Protein AF-A0A533RTY4-F1 (afdb_monomer_lite)

Foldseek 3Di:
DAPVPDDDDPCPDLVVLVVVDDPVRSVVVSVVDDDDDDPPPPLVPDPVSVVVVVCCVPQVVDDDPDDVSVVVSSVVVVVVVVVVVVVVVVD

Sequence (91 aa):
MDRDGQPQYPTHSPASFNEAFEPVEALHLAKNFEFHYTPKHGSWLNKAEVELSVLSRQCLDRRIPDQETLERETKAWEAECNSQVVKALLW

Secondary structure (DSSP, 8-state):
--TTSPPPPTTSSTTHHHHHS-HHHHHHHHHH---PPPPTT-GGG-HHHHHHHHHHHHT-SS---SHHHHHHHHHHHHHHHHHHHHHHTT-

pLDDT: mean 82.63, std 15.97, range [31.59, 98.38]

Structure (mmCIF, N/CA/C/O backbone):
data_AF-A0A533RTY4-F1
#
_entry.id   AF-A0A533RTY4-F1
#
loop_
_atom_site.group_PDB
_atom_site.id
_atom_site.type_symbol
_atom_site.label_atom_id
_atom_site.label_alt_id
_atom_site.label_comp_id
_atom_sit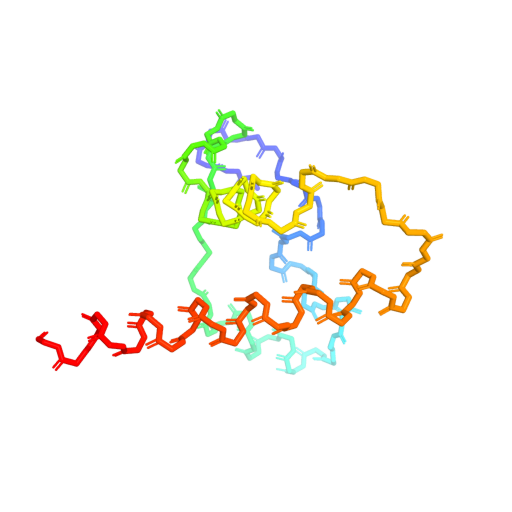e.label_asym_id
_atom_site.label_entity_id
_atom_site.label_seq_id
_atom_site.pdbx_PDB_ins_code
_atom_site.Cartn_x
_atom_site.Cartn_y
_atom_site.Cartn_z
_atom_site.occupancy
_atom_site.B_iso_or_equiv
_atom_site.auth_seq_id
_atom_site.auth_comp_id
_atom_site.auth_asym_id
_atom_site.auth_atom_id
_atom_site.pdbx_PDB_model_num
ATOM 1 N N . MET A 1 1 ? -1.316 -2.470 -23.479 1.00 55.88 1 MET A N 1
ATOM 2 C CA . MET A 1 1 ? -2.476 -3.238 -23.962 1.00 55.88 1 MET A CA 1
ATOM 3 C C . MET A 1 1 ? -2.409 -4.586 -23.282 1.00 55.88 1 MET A C 1
ATOM 5 O O . MET A 1 1 ? -1.316 -5.143 -23.230 1.00 55.88 1 MET A O 1
ATOM 9 N N . ASP A 1 2 ? -3.507 -5.060 -22.707 1.00 61.28 2 ASP A N 1
ATOM 10 C CA . ASP A 1 2 ? -3.593 -6.440 -22.228 1.00 61.28 2 ASP A CA 1
ATOM 11 C C . ASP A 1 2 ? -3.597 -7.429 -23.413 1.00 61.28 2 ASP A C 1
ATOM 13 O O . ASP A 1 2 ? -3.471 -7.039 -24.581 1.00 61.28 2 ASP A O 1
ATOM 17 N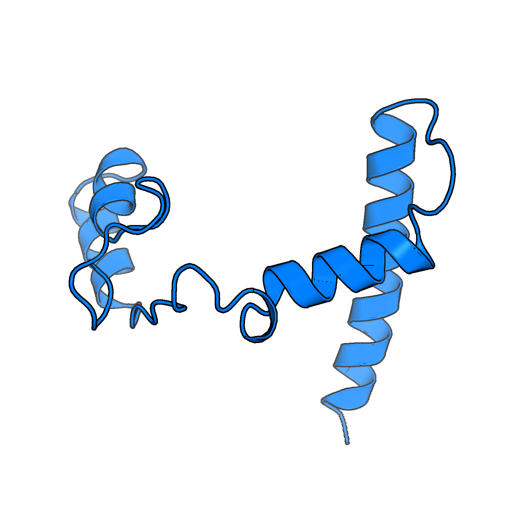 N . ARG A 1 3 ? -3.716 -8.729 -23.120 1.00 54.03 3 ARG A N 1
ATOM 18 C CA . ARG A 1 3 ? -3.765 -9.783 -24.149 1.00 54.03 3 ARG A CA 1
ATOM 19 C C . ARG A 1 3 ? -4.978 -9.659 -25.088 1.00 54.03 3 ARG A C 1
ATOM 21 O O . ARG A 1 3 ? -4.942 -10.246 -26.164 1.00 54.03 3 ARG A O 1
ATOM 28 N N . ASP A 1 4 ? -5.975 -8.855 -24.718 1.00 59.84 4 ASP A N 1
ATOM 29 C CA . ASP A 1 4 ? -7.219 -8.614 -25.456 1.00 59.84 4 ASP A CA 1
ATOM 30 C C . ASP A 1 4 ? -7.231 -7.236 -26.154 1.00 59.84 4 ASP A C 1
ATOM 32 O O . ASP A 1 4 ? -8.257 -6.781 -26.671 1.00 59.84 4 ASP A O 1
ATOM 36 N N . GLY A 1 5 ? -6.083 -6.549 -26.193 1.00 60.19 5 GLY A N 1
ATOM 37 C CA . GLY A 1 5 ? -5.928 -5.271 -26.885 1.00 60.19 5 GLY A CA 1
ATOM 38 C C . GLY A 1 5 ? -6.579 -4.082 -26.171 1.00 60.19 5 GLY A C 1
ATOM 39 O O . GLY A 1 5 ? -6.761 -3.037 -26.794 1.00 60.19 5 GLY A O 1
ATOM 40 N N . GLN A 1 6 ? -6.934 -4.209 -24.889 1.00 56.94 6 GLN A N 1
ATOM 41 C CA . GLN A 1 6 ? -7.532 -3.135 -24.099 1.00 56.94 6 GLN A CA 1
ATOM 42 C C . GLN A 1 6 ? -6.463 -2.333 -23.332 1.00 56.94 6 GLN A C 1
ATOM 44 O O . GLN A 1 6 ? -5.442 -2.881 -22.897 1.00 56.94 6 GLN A O 1
ATOM 49 N N . PRO A 1 7 ? -6.659 -1.014 -23.150 1.00 53.91 7 PRO A N 1
ATOM 50 C CA . PRO A 1 7 ? -5.744 -0.184 -22.374 1.00 53.91 7 PRO A CA 1
ATOM 51 C C . PRO A 1 7 ? -5.879 -0.463 -20.866 1.00 53.91 7 PRO A C 1
ATOM 53 O O . PRO A 1 7 ? -6.972 -0.381 -20.304 1.00 53.91 7 PRO A O 1
ATOM 56 N N . GLN A 1 8 ? -4.748 -0.751 -20.213 1.00 64.44 8 GLN A N 1
ATOM 57 C CA . GLN A 1 8 ? -4.612 -0.755 -18.750 1.00 64.44 8 GLN A CA 1
ATOM 58 C C . GLN A 1 8 ? -4.640 0.692 -18.229 1.00 64.44 8 GLN A C 1
ATOM 60 O O . GLN A 1 8 ? -4.409 1.629 -18.998 1.00 64.44 8 GLN A O 1
ATOM 65 N N . TYR A 1 9 ? -4.859 0.886 -16.924 1.00 64.38 9 TYR A N 1
ATOM 66 C CA . TYR A 1 9 ? -4.605 2.180 -16.287 1.00 64.38 9 TYR A CA 1
ATOM 67 C C . TYR A 1 9 ? -3.207 2.704 -16.679 1.00 64.38 9 TYR A C 1
ATOM 69 O O . TYR A 1 9 ? -2.220 1.989 -16.482 1.00 64.38 9 TYR A O 1
ATOM 77 N N . PRO A 1 10 ? -3.107 3.923 -17.244 1.00 63.78 10 PRO A N 1
ATOM 78 C CA . PRO A 1 10 ? -1.883 4.413 -17.885 1.00 63.78 10 PRO A CA 1
ATOM 79 C C . PRO A 1 10 ? -0.685 4.529 -16.929 1.00 63.78 10 PRO A C 1
ATOM 81 O O . PRO A 1 10 ? 0.457 4.486 -17.377 1.00 63.78 10 PRO A O 1
ATOM 84 N N . THR A 1 11 ? -0.937 4.594 -15.619 1.00 65.25 11 THR A N 1
ATOM 85 C CA . THR A 1 11 ? 0.072 4.667 -14.552 1.00 65.25 11 THR A CA 1
ATOM 86 C C . THR A 1 11 ? 0.813 3.355 -14.276 1.00 65.25 11 THR A C 1
ATOM 88 O O . THR A 1 11 ? 1.823 3.376 -13.582 1.00 65.25 11 THR A O 1
ATOM 91 N N . HIS A 1 12 ? 0.343 2.214 -14.791 1.00 73.38 12 HIS A N 1
ATOM 92 C CA . HIS A 1 12 ? 0.962 0.900 -14.564 1.00 73.38 12 HIS A CA 1
ATOM 93 C C . HIS A 1 12 ? 1.416 0.275 -15.883 1.00 73.38 12 HIS A C 1
ATOM 95 O O . HIS A 1 12 ? 0.958 -0.797 -16.284 1.00 73.38 12 HIS A O 1
ATOM 101 N N . SER A 1 13 ? 2.311 0.974 -16.579 1.00 81.12 13 SER A N 1
ATOM 102 C CA . SER A 1 13 ? 2.931 0.490 -17.811 1.00 81.12 13 SER A CA 1
ATOM 103 C C . SER A 1 13 ? 4.459 0.525 -17.705 1.00 81.12 13 SER A C 1
ATOM 105 O O . SER A 1 13 ? 5.000 1.289 -16.906 1.00 81.12 13 SER A O 1
ATOM 107 N N . PRO A 1 14 ? 5.188 -0.235 -18.542 1.00 84.25 14 PRO A N 1
ATOM 108 C CA . PRO A 1 14 ? 6.644 -0.117 -18.609 1.00 84.25 14 PRO A CA 1
ATOM 109 C C . PRO A 1 14 ? 7.122 1.313 -18.914 1.00 84.25 14 PRO A C 1
ATOM 111 O O . PRO A 1 14 ? 8.218 1.695 -18.514 1.00 84.25 14 PRO A O 1
ATOM 114 N N . ALA A 1 15 ? 6.305 2.125 -19.598 1.00 86.62 15 ALA A N 1
ATOM 115 C CA . ALA A 1 15 ? 6.649 3.508 -19.916 1.00 86.62 15 ALA A CA 1
ATOM 116 C C . ALA A 1 15 ? 6.780 4.383 -18.659 1.00 86.62 15 ALA A C 1
ATOM 118 O O . ALA A 1 15 ? 7.628 5.272 -18.644 1.00 86.62 15 ALA A O 1
ATOM 119 N N . SER A 1 16 ? 6.040 4.069 -17.591 1.00 88.25 16 SER A N 1
ATOM 120 C CA . SER A 1 16 ? 6.054 4.805 -16.322 1.00 88.25 16 SER A CA 1
ATOM 121 C C . SER A 1 16 ? 7.431 4.802 -15.643 1.00 88.25 16 SER A C 1
ATOM 123 O O . SER A 1 16 ? 7.750 5.727 -14.903 1.00 88.25 16 SER A O 1
ATOM 125 N N . PHE A 1 17 ? 8.297 3.825 -15.940 1.00 90.00 17 PHE A N 1
ATOM 126 C CA . PHE A 1 17 ? 9.685 3.850 -15.469 1.00 90.00 17 PHE A CA 1
ATOM 127 C C . PHE A 1 17 ? 10.484 5.017 -16.060 1.00 90.00 17 PHE A C 1
ATOM 129 O O . PHE A 1 17 ? 11.288 5.606 -15.350 1.00 90.00 17 PHE A O 1
ATOM 136 N N . ASN A 1 18 ? 10.248 5.389 -17.324 1.00 90.50 18 ASN A N 1
ATOM 137 C CA . ASN A 1 18 ? 10.937 6.527 -17.950 1.00 90.50 18 ASN A CA 1
ATOM 138 C C . ASN A 1 18 ? 10.457 7.874 -17.396 1.00 90.50 18 ASN A C 1
ATOM 140 O O . ASN A 1 18 ? 11.171 8.863 -17.496 1.00 90.50 18 ASN A O 1
ATOM 144 N N . GLU A 1 19 ? 9.241 7.923 -16.848 1.00 90.44 19 GLU A N 1
ATOM 145 C CA . GLU A 1 19 ? 8.706 9.125 -16.202 1.00 90.44 19 GLU A CA 1
ATOM 146 C C . GLU A 1 19 ? 9.283 9.314 -14.791 1.00 90.44 19 GLU A C 1
ATOM 148 O O . GLU A 1 19 ? 9.417 10.446 -14.333 1.00 90.44 19 GLU A O 1
ATOM 153 N N . ALA A 1 20 ? 9.622 8.216 -14.107 1.00 92.62 20 ALA A N 1
ATOM 154 C CA . ALA A 1 20 ? 10.054 8.226 -12.711 1.00 92.62 20 ALA A CA 1
ATOM 155 C C . ALA A 1 20 ? 11.579 8.173 -12.507 1.00 92.62 20 ALA A C 1
ATOM 157 O O . ALA A 1 20 ? 12.055 8.628 -11.468 1.00 92.62 20 ALA A O 1
ATOM 158 N N . PHE A 1 21 ? 12.340 7.614 -13.454 1.00 94.00 21 PHE A N 1
ATOM 159 C CA . PHE A 1 21 ? 13.773 7.344 -13.298 1.00 94.00 21 PHE A CA 1
ATOM 160 C C . PHE A 1 21 ? 14.598 7.850 -14.482 1.00 94.00 21 PHE A C 1
ATOM 162 O O . PHE A 1 21 ? 14.109 7.957 -15.607 1.00 94.00 21 PHE A O 1
ATOM 169 N N . GLU A 1 22 ? 15.890 8.090 -14.239 1.00 96.31 22 GLU A N 1
ATOM 170 C CA . GLU A 1 22 ? 16.847 8.404 -15.302 1.00 96.31 22 GLU A CA 1
ATOM 171 C C . GLU A 1 22 ? 16.923 7.256 -16.330 1.00 96.31 22 GLU A C 1
ATOM 173 O O . GLU A 1 22 ? 16.811 6.085 -15.953 1.00 96.31 22 GLU A O 1
ATOM 178 N N . PRO A 1 23 ? 17.178 7.531 -17.625 1.00 94.38 23 PRO A N 1
ATOM 179 C CA . PRO A 1 23 ? 16.991 6.550 -18.701 1.00 94.38 23 PRO A CA 1
ATOM 180 C C . PRO A 1 23 ? 17.715 5.207 -18.509 1.00 94.38 23 PRO A C 1
ATOM 182 O O . PRO A 1 23 ? 17.194 4.152 -18.876 1.00 94.38 23 PRO A O 1
ATOM 185 N N . VAL A 1 24 ? 18.922 5.225 -17.933 1.00 95.88 24 VAL A N 1
ATOM 186 C CA . VAL A 1 24 ? 19.709 4.006 -17.675 1.00 95.88 24 VAL A CA 1
ATOM 187 C C . VAL A 1 24 ? 19.064 3.152 -16.581 1.00 95.88 24 VAL A C 1
ATOM 189 O O . VAL A 1 24 ? 18.981 1.931 -16.721 1.00 95.88 24 VAL A O 1
ATOM 192 N N . GLU A 1 25 ? 18.584 3.786 -15.514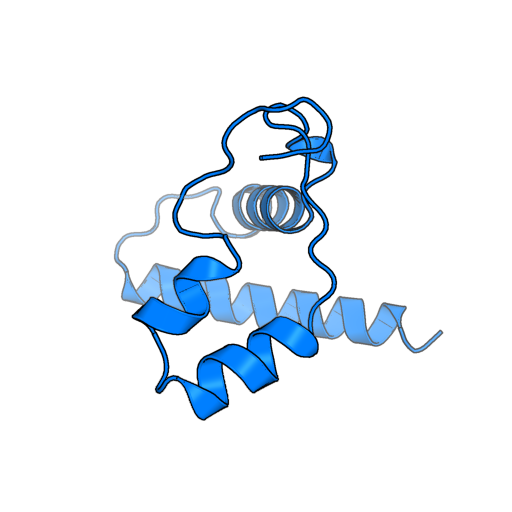 1.00 95.25 25 GLU A N 1
ATOM 193 C CA . GLU A 1 25 ? 17.907 3.120 -14.403 1.00 95.25 25 GLU A CA 1
ATOM 194 C C . GLU A 1 25 ? 16.520 2.625 -14.823 1.00 95.25 25 GLU A C 1
ATOM 196 O O . GLU A 1 25 ? 16.192 1.463 -14.589 1.00 95.25 25 GLU A O 1
ATOM 201 N N . ALA A 1 26 ? 15.759 3.447 -15.552 1.00 94.44 26 ALA A N 1
ATOM 202 C CA . ALA A 1 26 ? 14.464 3.076 -16.113 1.00 94.44 26 ALA A CA 1
ATOM 203 C C . ALA A 1 26 ? 14.558 1.814 -16.984 1.00 94.44 26 ALA A C 1
ATOM 205 O O . ALA A 1 26 ? 13.776 0.876 -16.817 1.00 94.44 26 ALA A O 1
ATOM 206 N N . LEU A 1 27 ? 15.549 1.754 -17.883 1.00 93.00 27 LEU A N 1
ATOM 207 C CA . LEU A 1 27 ? 15.764 0.595 -18.748 1.00 93.00 27 LEU A CA 1
ATOM 208 C C . LEU A 1 27 ? 16.202 -0.645 -17.962 1.00 93.00 27 LEU A C 1
ATOM 210 O O . LEU A 1 27 ? 15.769 -1.753 -18.283 1.00 93.00 27 LEU A O 1
ATOM 214 N N . HIS A 1 28 ? 17.076 -0.478 -16.968 1.00 95.00 28 HIS A N 1
ATOM 215 C CA . HIS A 1 28 ? 17.520 -1.581 -16.121 1.00 95.00 28 HIS A CA 1
ATOM 216 C C . HIS A 1 28 ? 16.338 -2.176 -15.347 1.00 95.00 28 HIS A C 1
ATOM 218 O O . HIS A 1 28 ? 16.117 -3.383 -15.414 1.00 95.00 28 HIS A O 1
ATOM 224 N N . LEU A 1 29 ? 15.533 -1.336 -14.694 1.00 93.00 29 LEU A N 1
ATOM 225 C CA . LEU A 1 29 ? 14.345 -1.774 -13.969 1.00 93.00 29 LEU A CA 1
ATOM 226 C C . LEU A 1 29 ? 13.344 -2.445 -14.910 1.00 93.00 29 LEU A C 1
ATOM 228 O O . LEU A 1 29 ? 12.962 -3.582 -14.662 1.00 93.00 29 LEU A O 1
ATOM 232 N N . ALA A 1 30 ? 12.990 -1.814 -16.033 1.00 90.38 30 ALA A N 1
ATOM 233 C CA . ALA A 1 30 ? 12.013 -2.362 -16.976 1.00 90.38 30 ALA A CA 1
ATOM 234 C C . ALA A 1 30 ? 12.399 -3.750 -17.521 1.00 90.38 30 ALA A C 1
ATOM 236 O O . ALA A 1 30 ? 11.518 -4.567 -17.779 1.00 90.38 30 ALA A O 1
ATOM 237 N N . LYS A 1 31 ? 13.699 -4.040 -17.674 1.00 92.38 31 LYS A N 1
ATOM 238 C CA . LYS A 1 31 ? 14.195 -5.357 -18.112 1.00 92.38 31 LYS A CA 1
ATOM 239 C C . LYS A 1 31 ? 14.133 -6.437 -17.033 1.00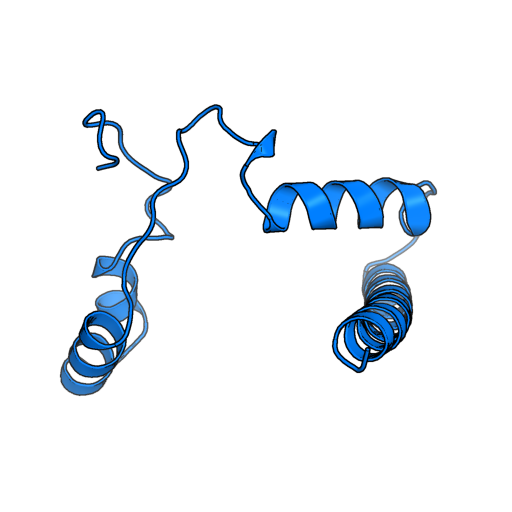 92.38 31 LYS A C 1
ATOM 241 O O . LYS A 1 31 ? 14.154 -7.615 -17.375 1.00 92.38 31 LYS A O 1
ATOM 246 N N . ASN A 1 32 ? 14.071 -6.049 -15.762 1.00 92.12 32 ASN A N 1
ATOM 247 C CA . ASN A 1 32 ? 14.053 -6.977 -14.634 1.00 92.12 32 ASN A CA 1
ATOM 248 C C . ASN A 1 32 ? 12.635 -7.436 -14.255 1.00 92.12 32 ASN A C 1
ATOM 250 O O . ASN A 1 32 ? 12.497 -8.310 -13.401 1.00 92.12 32 ASN A O 1
ATOM 254 N N . PHE A 1 33 ? 11.590 -6.877 -14.874 1.00 87.69 33 PHE A N 1
ATOM 255 C CA . PHE A 1 33 ? 10.199 -7.247 -14.615 1.00 87.69 33 PHE A CA 1
ATOM 256 C C . PHE A 1 33 ? 9.573 -7.990 -15.796 1.00 87.69 33 PHE A C 1
ATOM 258 O O . PHE A 1 33 ? 9.640 -7.548 -16.943 1.00 87.69 33 PHE A O 1
ATOM 265 N N . GLU A 1 34 ? 8.871 -9.080 -15.493 1.00 87.94 34 GLU A N 1
ATOM 266 C CA . GLU A 1 34 ? 7.867 -9.648 -16.389 1.00 87.94 34 GLU A CA 1
ATOM 267 C C . GLU A 1 34 ? 6.501 -9.033 -16.053 1.00 87.94 34 GLU A C 1
ATOM 269 O O . GLU A 1 34 ? 6.012 -9.130 -14.927 1.00 87.94 34 GLU A O 1
ATOM 274 N N . PHE A 1 35 ? 5.882 -8.362 -17.025 1.00 82.12 35 PHE A N 1
ATOM 275 C CA . PHE A 1 35 ? 4.600 -7.693 -16.818 1.00 82.12 35 PHE A CA 1
ATOM 276 C C . PHE A 1 35 ? 3.444 -8.658 -17.082 1.00 82.12 35 PHE A C 1
ATOM 278 O O . PHE A 1 35 ? 3.178 -9.039 -18.225 1.00 82.12 35 PHE A O 1
ATOM 285 N N . HIS A 1 36 ? 2.713 -9.001 -16.024 1.00 80.56 36 HIS A N 1
ATOM 286 C CA . HIS A 1 36 ? 1.460 -9.742 -16.114 1.00 80.56 36 HIS A CA 1
ATOM 287 C C . HIS A 1 36 ? 0.275 -8.782 -16.012 1.00 80.56 36 HIS A C 1
ATOM 289 O O . HIS A 1 36 ? 0.091 -8.109 -15.000 1.00 80.56 36 HIS A O 1
ATOM 295 N N . TYR A 1 37 ? -0.544 -8.734 -17.059 1.00 77.62 37 TYR A N 1
ATOM 296 C CA . TYR A 1 37 ? -1.739 -7.896 -17.092 1.00 77.62 37 TYR A CA 1
ATOM 297 C C . TYR A 1 37 ? -2.953 -8.697 -16.623 1.00 77.62 37 TYR A C 1
ATOM 299 O O . TYR A 1 37 ? -3.228 -9.780 -17.148 1.00 77.62 37 TYR A O 1
ATOM 307 N N . THR A 1 38 ? -3.674 -8.167 -15.637 1.00 72.19 38 THR A N 1
ATOM 308 C CA . THR A 1 38 ? -4.969 -8.702 -15.216 1.00 72.19 38 THR A CA 1
ATOM 309 C C . THR A 1 38 ? -6.062 -8.220 -16.174 1.00 72.19 38 THR A C 1
ATOM 311 O O . THR A 1 38 ? -6.032 -7.061 -16.592 1.00 72.19 38 THR A O 1
ATOM 314 N N . PRO A 1 39 ? -7.044 -9.067 -16.532 1.00 77.25 39 PRO A N 1
ATOM 315 C CA . PRO A 1 39 ? -8.183 -8.625 -17.331 1.00 77.25 39 PRO A CA 1
ATOM 316 C C . PRO A 1 39 ? -8.908 -7.464 -16.645 1.00 77.25 39 PRO A C 1
ATOM 318 O O . PRO A 1 39 ? -9.093 -7.483 -15.428 1.00 77.25 39 PRO A O 1
ATOM 321 N N . LYS A 1 40 ? -9.396 -6.490 -17.419 1.00 70.19 40 LYS A N 1
ATOM 322 C CA . LYS A 1 40 ? -10.038 -5.262 -16.905 1.00 70.19 40 LYS A CA 1
ATOM 323 C C . LYS A 1 40 ? -11.175 -5.494 -15.893 1.00 70.19 40 LYS A C 1
ATOM 325 O O . LYS A 1 40 ? -11.398 -4.665 -15.019 1.00 70.19 40 LYS A O 1
ATOM 330 N N . HIS A 1 41 ? -11.899 -6.607 -16.011 1.00 75.19 41 HIS A N 1
ATOM 331 C CA . HIS A 1 41 ? -13.003 -6.984 -15.114 1.00 75.19 41 HIS A CA 1
ATOM 332 C C . HIS A 1 41 ? -12.661 -8.177 -14.203 1.00 75.19 41 HIS A C 1
ATOM 334 O O . HIS A 1 41 ? -13.537 -8.750 -13.560 1.00 75.19 41 HIS A O 1
ATOM 340 N N . GLY A 1 42 ? -11.385 -8.561 -14.147 1.00 73.19 42 GLY A N 1
ATOM 341 C CA . GLY A 1 42 ? -10.857 -9.661 -13.344 1.00 73.19 42 GLY A CA 1
ATOM 342 C C . GLY A 1 42 ? -10.396 -9.224 -11.956 1.00 73.19 42 GLY A C 1
ATOM 343 O O . GLY A 1 42 ? -9.355 -9.689 -11.504 1.00 73.19 42 GLY A O 1
ATOM 344 N N . SER A 1 43 ? -11.146 -8.348 -11.283 1.00 69.31 43 SER A N 1
ATOM 345 C CA . SER A 1 43 ? -10.846 -7.862 -9.923 1.00 69.31 43 SER A CA 1
ATOM 346 C C . SER A 1 43 ? -10.568 -8.995 -8.929 1.00 69.31 43 SER A C 1
ATOM 348 O O . SER A 1 43 ? -9.658 -8.928 -8.111 1.00 69.31 43 SER A O 1
ATOM 350 N N . TRP A 1 44 ? -11.300 -10.101 -9.066 1.00 71.25 44 TRP A N 1
ATOM 351 C CA . TRP A 1 44 ? -11.157 -11.311 -8.254 1.00 71.25 44 TRP A CA 1
ATOM 352 C C . TRP A 1 44 ? -9.825 -12.064 -8.451 1.00 71.25 44 TRP A C 1
ATOM 354 O O . TRP A 1 44 ? -9.471 -12.885 -7.609 1.00 71.25 44 TRP A O 1
ATOM 364 N N . LEU A 1 45 ? -9.084 -11.792 -9.534 1.00 72.25 45 LEU A N 1
ATOM 365 C CA . LEU A 1 45 ? -7.726 -12.302 -9.776 1.00 72.25 45 LEU A CA 1
ATOM 366 C C . LEU A 1 45 ? -6.636 -11.318 -9.321 1.00 72.25 45 LEU A C 1
ATOM 368 O O . LEU A 1 45 ? -5.457 -11.674 -9.315 1.00 72.25 45 LEU A O 1
ATOM 372 N N . ASN A 1 46 ? -6.994 -10.082 -8.961 1.00 81.38 46 ASN A N 1
ATOM 373 C CA . ASN A 1 46 ? -6.035 -9.071 -8.540 1.00 81.38 46 ASN A CA 1
ATOM 374 C C . ASN A 1 46 ? -5.751 -9.197 -7.035 1.00 81.38 46 ASN A C 1
ATOM 376 O O . ASN A 1 46 ? -6.601 -8.899 -6.197 1.00 81.38 46 ASN A O 1
ATOM 380 N N . LYS A 1 47 ? -4.523 -9.600 -6.688 1.00 80.62 47 LYS A N 1
ATOM 381 C CA . LYS A 1 47 ? -4.084 -9.773 -5.294 1.00 80.62 47 LYS A CA 1
ATOM 382 C C . LYS A 1 47 ? -4.283 -8.506 -4.452 1.00 80.62 47 LYS A C 1
ATOM 384 O O . LYS A 1 47 ? -4.790 -8.604 -3.340 1.00 80.62 47 LYS A O 1
ATOM 389 N N . ALA A 1 48 ? -3.959 -7.334 -5.002 1.00 83.56 48 ALA A N 1
ATOM 390 C CA . ALA A 1 48 ? -4.096 -6.067 -4.284 1.00 83.56 48 ALA A CA 1
ATOM 391 C C . ALA A 1 48 ? -5.564 -5.751 -3.946 1.00 83.56 48 ALA A C 1
ATOM 393 O O . ALA A 1 48 ? -5.865 -5.250 -2.866 1.00 83.56 48 ALA A O 1
ATOM 394 N N . GLU A 1 49 ? -6.498 -6.083 -4.841 1.00 84.19 49 GLU A N 1
ATOM 395 C CA . GLU A 1 49 ? -7.930 -5.873 -4.598 1.00 84.19 49 GLU A CA 1
ATOM 396 C C . GLU A 1 49 ? -8.488 -6.854 -3.565 1.00 84.19 49 GLU A C 1
ATOM 398 O O . GLU A 1 49 ? -9.309 -6.466 -2.732 1.00 84.19 49 GLU A O 1
ATOM 403 N N . VAL A 1 50 ? -8.018 -8.106 -3.568 1.00 86.88 50 VAL A N 1
ATOM 404 C CA . VAL A 1 50 ? -8.367 -9.089 -2.531 1.00 86.88 50 VAL A CA 1
ATOM 405 C C . VAL A 1 50 ? -7.882 -8.616 -1.160 1.00 86.88 50 VAL A C 1
ATOM 407 O O . VAL A 1 50 ? -8.677 -8.578 -0.222 1.00 86.88 50 VAL A O 1
ATOM 410 N N . GLU A 1 51 ? -6.620 -8.199 -1.046 1.00 88.88 51 GLU A N 1
ATOM 411 C CA . GLU A 1 51 ? -6.047 -7.677 0.203 1.00 88.88 51 GLU A CA 1
ATOM 412 C C . GLU A 1 51 ? -6.793 -6.433 0.696 1.00 88.88 51 GLU A C 1
ATOM 414 O O . GLU A 1 51 ? -7.197 -6.382 1.859 1.00 88.88 51 GLU A O 1
ATOM 419 N N . LEU A 1 52 ? -7.087 -5.479 -0.195 1.00 90.25 52 LEU A N 1
ATOM 420 C CA . LEU A 1 52 ? -7.876 -4.290 0.139 1.00 90.25 52 LEU A CA 1
ATOM 421 C C . LEU A 1 52 ? -9.284 -4.660 0.636 1.00 90.25 52 LEU A C 1
ATOM 423 O O . LEU A 1 52 ? -9.802 -4.058 1.577 1.00 90.25 52 LEU A O 1
ATOM 427 N N . SER A 1 53 ? -9.900 -5.681 0.038 1.00 90.81 53 SER A N 1
ATOM 428 C CA . SER A 1 53 ? -11.198 -6.202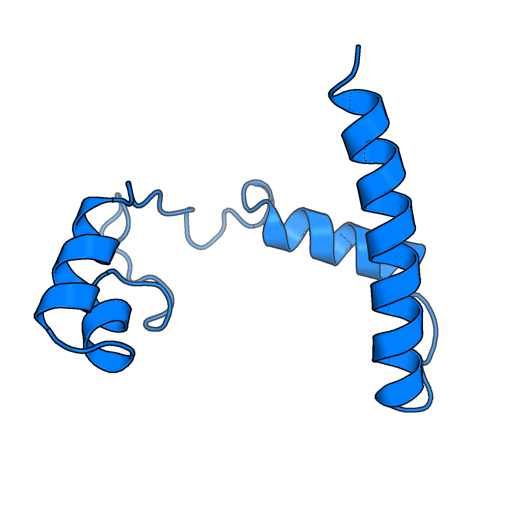 0.464 1.00 90.81 53 SER A CA 1
ATOM 429 C C . SER A 1 53 ? -11.144 -6.792 1.881 1.00 90.81 53 SER A C 1
ATOM 431 O O . SER A 1 53 ? -12.080 -6.618 2.663 1.00 90.81 53 SER A O 1
ATOM 433 N N . VAL A 1 54 ? -10.065 -7.497 2.235 1.00 92.12 54 VAL A N 1
ATOM 434 C CA . VAL A 1 54 ? -9.864 -8.046 3.586 1.00 92.12 54 VAL A CA 1
ATOM 435 C C . VAL A 1 54 ? -9.600 -6.924 4.593 1.00 92.12 54 VAL A C 1
ATOM 437 O O . VAL A 1 54 ? -10.295 -6.875 5.609 1.00 92.12 54 VAL A O 1
ATOM 440 N N . LEU A 1 55 ? -8.698 -5.985 4.282 1.00 94.81 55 LEU A N 1
ATOM 441 C CA . LEU A 1 55 ? -8.433 -4.792 5.097 1.00 94.81 55 LEU A CA 1
ATOM 442 C C . LEU A 1 55 ? -9.732 -4.031 5.393 1.00 94.81 55 LEU A C 1
ATOM 444 O O . LEU A 1 55 ? -10.006 -3.677 6.541 1.00 94.81 55 LEU A O 1
ATOM 448 N N . SER A 1 56 ? -10.571 -3.833 4.372 1.00 95.00 56 SER A N 1
ATOM 449 C CA . SER A 1 56 ? -11.843 -3.127 4.521 1.00 95.00 56 SER A CA 1
ATOM 450 C C . SER A 1 56 ? -12.773 -3.796 5.531 1.00 95.00 56 SER A C 1
ATOM 452 O O . SER A 1 56 ? -13.404 -3.090 6.307 1.00 95.00 56 SER A O 1
ATOM 454 N N . ARG A 1 57 ? -12.859 -5.131 5.539 1.00 94.62 57 ARG A N 1
ATOM 455 C CA . ARG A 1 57 ? -13.741 -5.874 6.458 1.00 94.62 57 ARG A CA 1
ATOM 456 C C . ARG A 1 57 ? -13.158 -6.016 7.861 1.00 94.62 57 ARG A C 1
ATOM 458 O O . ARG A 1 57 ? -13.911 -6.091 8.821 1.00 94.62 57 ARG A O 1
ATOM 465 N N . GLN A 1 58 ? -11.837 -6.122 7.981 1.00 93.69 58 GLN A N 1
ATOM 466 C CA . GLN A 1 58 ? -11.181 -6.430 9.256 1.00 93.69 58 GLN A CA 1
ATOM 467 C C . GLN A 1 58 ? -10.759 -5.186 10.041 1.00 93.69 58 GLN A C 1
ATOM 469 O O . GLN A 1 58 ? -10.761 -5.215 11.267 1.00 93.69 58 GLN A O 1
ATOM 474 N N . CYS A 1 59 ? -10.383 -4.109 9.353 1.00 95.06 59 CYS A N 1
ATOM 475 C CA . CYS A 1 59 ? -9.798 -2.919 9.972 1.00 95.06 59 CYS A CA 1
ATOM 476 C C . CYS A 1 59 ? -10.673 -1.673 9.777 1.00 95.06 59 CYS A C 1
ATOM 478 O O . CYS A 1 59 ? -10.827 -0.867 10.697 1.00 95.06 59 CYS A O 1
ATOM 480 N N . LEU A 1 60 ? -11.274 -1.527 8.591 1.00 96.50 60 LEU A N 1
ATOM 481 C CA . LEU A 1 60 ? -11.928 -0.283 8.173 1.00 96.50 60 LEU A CA 1
ATOM 482 C C . LEU A 1 60 ? -13.465 -0.338 8.182 1.00 96.50 60 LEU A C 1
ATOM 484 O O . LEU A 1 60 ? -14.095 0.597 7.693 1.00 96.50 60 LEU A O 1
ATOM 488 N N . ASP A 1 61 ? -14.085 -1.368 8.772 1.00 96.19 61 ASP A N 1
ATOM 489 C CA . ASP A 1 61 ? -15.553 -1.503 8.899 1.00 96.19 61 ASP A CA 1
ATOM 490 C C . ASP A 1 61 ? -16.135 -0.595 10.004 1.00 96.19 61 ASP A C 1
ATOM 492 O O . ASP A 1 61 ? -16.963 -0.970 10.833 1.00 96.19 61 ASP A O 1
ATOM 496 N N . ARG A 1 62 ? -15.611 0.629 10.083 1.00 95.69 62 ARG A N 1
ATOM 497 C CA . ARG A 1 62 ? -15.993 1.668 11.034 1.00 95.69 62 ARG A CA 1
ATOM 498 C C . ARG A 1 62 ? -15.554 3.028 10.517 1.00 95.69 62 ARG A C 1
ATOM 500 O O . ARG A 1 62 ? -14.634 3.153 9.713 1.00 95.69 62 ARG A O 1
ATOM 507 N N . ARG A 1 63 ? -16.165 4.087 11.047 1.00 96.69 63 ARG A N 1
ATOM 508 C CA . ARG A 1 63 ? -15.714 5.451 10.760 1.00 96.69 63 ARG A CA 1
ATOM 509 C C . ARG A 1 63 ? -14.332 5.692 11.371 1.00 96.69 63 ARG A C 1
ATOM 511 O O . ARG A 1 63 ? -14.138 5.496 12.571 1.00 96.69 63 ARG A O 1
ATOM 518 N N . ILE A 1 64 ? -13.414 6.185 10.548 1.00 97.44 64 ILE A N 1
ATOM 519 C CA . ILE A 1 64 ? -12.084 6.631 10.960 1.00 97.44 64 ILE A CA 1
ATOM 520 C C . ILE A 1 64 ? -12.081 8.168 11.013 1.00 97.44 64 ILE A C 1
ATOM 522 O O . ILE A 1 64 ? -12.495 8.799 10.039 1.00 97.44 64 ILE A O 1
ATOM 526 N N . PRO A 1 65 ? -11.724 8.785 12.156 1.00 96.50 65 PRO A N 1
ATOM 527 C CA . PRO A 1 65 ? -11.910 10.223 12.365 1.00 96.50 65 PRO A CA 1
ATOM 528 C C . PRO A 1 65 ? -10.931 11.104 11.580 1.00 96.50 65 PRO A C 1
ATOM 530 O O . PRO A 1 65 ? -11.287 12.230 11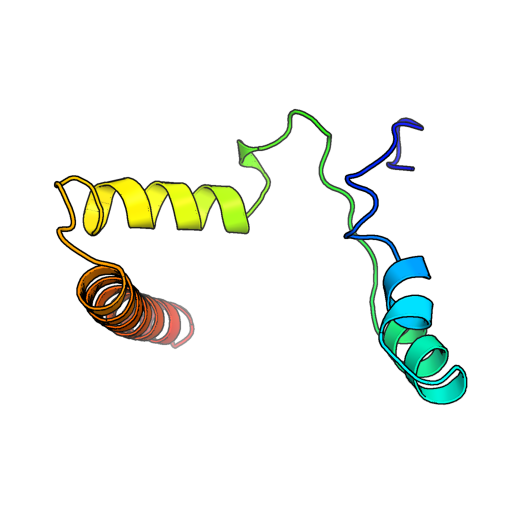.237 1.00 96.50 65 PRO A O 1
ATOM 533 N N . ASP A 1 66 ? -9.730 10.602 11.294 1.00 97.81 66 ASP A N 1
ATOM 534 C CA . ASP A 1 66 ? -8.633 11.360 10.697 1.00 97.81 66 ASP A CA 1
ATOM 535 C C . ASP A 1 66 ? -7.609 10.434 10.019 1.00 97.81 66 ASP A C 1
ATOM 537 O O . ASP A 1 66 ? -7.606 9.213 10.209 1.00 97.81 66 ASP A O 1
ATOM 541 N N . GLN A 1 67 ? -6.742 11.030 9.199 1.00 98.00 67 GLN A N 1
ATOM 542 C CA . GLN A 1 67 ? -5.725 10.304 8.441 1.00 98.00 67 GLN A CA 1
ATOM 543 C C . GLN A 1 67 ? -4.673 9.644 9.346 1.00 98.00 67 GLN A C 1
ATOM 545 O O . GLN A 1 67 ? -4.256 8.525 9.067 1.00 98.00 67 GLN A O 1
ATOM 550 N N . GLU A 1 68 ? -4.280 10.285 10.448 1.00 98.38 68 GLU A N 1
ATOM 551 C CA . GLU A 1 68 ? -3.288 9.727 11.376 1.00 98.38 68 GLU A CA 1
ATOM 552 C C . GLU A 1 68 ? -3.785 8.413 12.000 1.00 98.38 68 GLU A C 1
ATOM 554 O O . GLU A 1 68 ? -3.060 7.419 12.084 1.00 98.38 68 GLU A O 1
ATOM 559 N N . THR A 1 69 ? -5.060 8.377 12.385 1.00 97.94 69 THR A N 1
ATOM 560 C CA . THR A 1 69 ? -5.719 7.173 12.884 1.00 97.94 69 THR A CA 1
ATOM 561 C C . THR A 1 69 ? -5.805 6.110 11.797 1.00 97.94 69 THR A C 1
ATOM 563 O O . THR A 1 69 ? -5.504 4.954 12.080 1.00 97.94 69 THR A O 1
ATOM 566 N N . LEU A 1 70 ? -6.141 6.473 10.556 1.00 97.69 70 LEU A N 1
ATOM 567 C CA . LEU A 1 70 ? -6.159 5.525 9.437 1.00 97.69 70 LEU A CA 1
ATOM 568 C C . LEU A 1 70 ? -4.788 4.870 9.220 1.00 97.69 70 LEU A C 1
ATOM 570 O O . LEU A 1 70 ? -4.701 3.648 9.097 1.00 97.69 70 LEU A O 1
ATOM 574 N N . GLU A 1 71 ? -3.720 5.668 9.204 1.00 98.00 71 GLU A N 1
ATOM 575 C CA . GLU A 1 71 ? -2.354 5.181 9.009 1.00 98.00 71 GLU A CA 1
ATOM 576 C C . GLU A 1 71 ? -1.919 4.244 10.137 1.00 98.00 71 GLU A C 1
ATOM 578 O O . GLU A 1 71 ? -1.340 3.189 9.875 1.00 98.00 71 GLU A O 1
ATOM 583 N N . ARG A 1 72 ? -2.216 4.601 11.392 1.00 98.00 72 ARG A N 1
ATOM 584 C CA . ARG A 1 72 ? -1.881 3.772 12.558 1.00 98.00 72 ARG A CA 1
ATOM 585 C C . ARG A 1 72 ? -2.585 2.417 12.513 1.00 98.00 72 ARG A C 1
ATOM 587 O O . ARG A 1 72 ? -1.943 1.394 12.733 1.00 98.00 72 ARG A O 1
ATOM 594 N N . GLU A 1 73 ? -3.883 2.411 12.232 1.00 97.12 73 GLU A N 1
ATOM 595 C CA . GLU A 1 73 ? -4.701 1.193 12.193 1.00 97.12 73 GLU A CA 1
ATOM 596 C C . GLU A 1 73 ? -4.293 0.288 11.026 1.00 97.12 73 GLU A C 1
ATOM 598 O O . GLU A 1 73 ? -4.105 -0.913 11.213 1.00 97.12 73 GLU A O 1
ATOM 603 N N . THR A 1 74 ? -4.054 0.872 9.846 1.00 96.44 74 THR A N 1
ATOM 604 C CA . THR A 1 74 ? -3.604 0.127 8.661 1.00 96.44 74 THR A CA 1
ATOM 605 C C . THR A 1 74 ? -2.232 -0.508 8.894 1.00 96.44 74 THR A C 1
ATOM 607 O O . THR A 1 74 ? -2.058 -1.686 8.599 1.00 96.44 74 THR A O 1
ATOM 610 N N . LYS A 1 75 ? -1.277 0.222 9.494 1.00 96.69 75 LYS A N 1
ATOM 611 C CA . LYS A 1 75 ? 0.052 -0.318 9.846 1.00 96.69 75 LYS A CA 1
ATOM 612 C C . LYS A 1 75 ? -0.026 -1.445 10.874 1.00 96.69 75 LYS A C 1
ATOM 614 O O . LYS A 1 75 ? 0.702 -2.429 10.766 1.00 96.69 75 LYS A O 1
ATOM 619 N N . ALA A 1 76 ? -0.888 -1.306 11.882 1.00 96.38 76 ALA A N 1
ATOM 620 C CA . ALA A 1 76 ? -1.080 -2.348 12.886 1.00 96.38 76 ALA A CA 1
ATOM 621 C C . ALA A 1 76 ? -1.669 -3.623 12.260 1.00 96.38 76 ALA A C 1
ATOM 623 O O . ALA A 1 76 ? -1.176 -4.719 12.523 1.00 96.38 76 ALA A O 1
ATOM 624 N N . TRP A 1 77 ? -2.675 -3.474 11.392 1.00 95.38 77 TRP A N 1
ATOM 625 C CA . TRP A 1 77 ? -3.262 -4.587 10.648 1.00 95.38 77 TRP A CA 1
ATOM 626 C C . TRP A 1 77 ? -2.249 -5.247 9.700 1.00 95.38 77 TRP A C 1
ATOM 628 O O . TRP A 1 77 ? -2.135 -6.469 9.688 1.00 95.38 77 TRP A O 1
ATOM 638 N N . GLU A 1 78 ? -1.460 -4.458 8.964 1.00 94.25 78 GLU A N 1
ATOM 639 C CA . GLU A 1 78 ? -0.408 -4.958 8.072 1.00 94.25 78 GLU A CA 1
ATOM 640 C C . GLU A 1 78 ? 0.628 -5.796 8.834 1.00 94.25 78 GLU A C 1
ATOM 642 O O . GLU A 1 78 ? 0.973 -6.895 8.402 1.00 94.25 78 GLU A O 1
ATOM 647 N N . ALA A 1 79 ? 1.104 -5.315 9.987 1.00 93.69 79 ALA A N 1
ATOM 648 C CA . ALA A 1 79 ? 2.067 -6.043 10.811 1.00 93.69 79 ALA A CA 1
ATOM 649 C C . ALA A 1 79 ? 1.509 -7.393 11.296 1.00 93.69 79 ALA A C 1
ATOM 651 O O . ALA A 1 79 ? 2.206 -8.411 11.240 1.00 93.69 79 ALA A O 1
ATOM 652 N N . GLU A 1 80 ? 0.244 -7.416 11.722 1.00 91.38 80 GLU A N 1
ATOM 653 C CA . GLU A 1 80 ? -0.448 -8.638 12.131 1.00 91.38 80 GLU A CA 1
ATOM 654 C C . GLU A 1 80 ? -0.581 -9.619 10.953 1.00 91.38 80 GLU A C 1
ATOM 656 O O . GLU A 1 80 ? -0.144 -10.768 11.061 1.00 91.38 80 GLU A O 1
ATOM 661 N N . CYS A 1 81 ? -1.086 -9.164 9.801 1.00 87.69 81 CYS A N 1
ATOM 662 C CA . CYS A 1 81 ? -1.208 -9.982 8.592 1.00 87.69 81 CYS A CA 1
ATOM 663 C C . CYS A 1 81 ? 0.142 -10.535 8.124 1.00 87.69 81 CYS A C 1
ATOM 665 O O . CYS A 1 81 ? 0.249 -11.732 7.855 1.00 87.69 81 CYS A O 1
ATOM 667 N N . ASN A 1 82 ? 1.190 -9.710 8.095 1.00 87.69 82 ASN A N 1
ATOM 668 C CA . ASN A 1 82 ? 2.536 -10.140 7.725 1.00 87.69 82 ASN A CA 1
ATOM 669 C C . ASN A 1 82 ? 3.082 -11.196 8.692 1.00 87.69 82 ASN A C 1
ATOM 671 O O . ASN A 1 82 ? 3.710 -12.157 8.252 1.00 87.69 82 ASN A O 1
ATOM 675 N N . SER A 1 83 ? 2.796 -11.092 9.993 1.00 87.56 83 SER A N 1
ATOM 676 C CA . SER A 1 83 ? 3.190 -12.123 10.962 1.00 87.56 83 SER A CA 1
ATOM 677 C C . SER A 1 83 ? 2.494 -13.472 10.709 1.00 87.56 83 SER A C 1
ATOM 679 O O . SER A 1 83 ? 3.104 -14.533 10.877 1.00 87.56 83 SER A O 1
ATOM 681 N N . GLN A 1 84 ? 1.239 -13.445 10.248 1.00 80.75 84 GLN A N 1
ATOM 682 C CA . GLN A 1 84 ? 0.466 -14.642 9.907 1.00 80.75 84 GLN A CA 1
ATOM 683 C C . GLN A 1 84 ? 0.897 -15.248 8.563 1.00 80.75 84 GLN A C 1
ATOM 685 O O . GLN A 1 84 ? 1.010 -16.469 8.455 1.00 80.75 84 GLN A O 1
ATOM 690 N N . VAL A 1 85 ? 1.213 -14.419 7.562 1.00 69.31 85 VAL A N 1
ATOM 691 C CA . VAL A 1 85 ? 1.750 -14.862 6.262 1.00 69.31 85 VAL A CA 1
ATOM 692 C C . VAL A 1 85 ? 3.151 -15.450 6.415 1.00 69.31 85 VAL A C 1
ATOM 694 O O . VAL A 1 85 ? 3.424 -16.518 5.873 1.00 69.31 85 VAL A O 1
ATOM 697 N N . VAL A 1 86 ? 4.032 -14.812 7.194 1.00 61.53 86 VAL A N 1
ATOM 698 C CA . VAL A 1 86 ? 5.364 -15.360 7.503 1.00 61.53 86 VAL A CA 1
ATOM 699 C C . VAL A 1 86 ? 5.235 -16.698 8.226 1.00 61.53 86 VAL A C 1
ATOM 701 O O . VAL A 1 86 ? 5.962 -17.630 7.899 1.00 61.53 86 VAL A O 1
ATOM 704 N N . LYS A 1 87 ? 4.266 -16.847 9.140 1.00 49.69 87 LYS A N 1
ATOM 705 C CA . LYS A 1 87 ? 3.936 -18.160 9.708 1.00 49.69 87 LYS A CA 1
ATOM 706 C C . LYS A 1 87 ? 3.520 -19.158 8.633 1.00 49.69 87 LYS A C 1
ATOM 708 O O . LYS A 1 87 ? 4.002 -20.274 8.688 1.00 49.69 87 LYS A O 1
ATOM 713 N N . ALA A 1 88 ? 2.682 -18.783 7.668 1.00 46.72 88 ALA A N 1
ATOM 714 C CA . ALA A 1 88 ? 2.228 -19.678 6.600 1.00 46.72 88 ALA A CA 1
ATOM 715 C C . ALA A 1 88 ? 3.334 -20.081 5.598 1.00 46.72 88 ALA A C 1
ATOM 717 O O . ALA A 1 88 ? 3.236 -21.145 5.000 1.00 46.72 88 ALA A O 1
ATOM 718 N N . LEU A 1 89 ? 4.383 -19.265 5.434 1.00 43.81 89 LEU A N 1
ATOM 719 C CA . LEU A 1 89 ? 5.550 -19.545 4.577 1.00 43.81 89 LEU A CA 1
ATOM 720 C C . LEU A 1 89 ? 6.686 -20.299 5.301 1.00 43.81 89 LEU A C 1
ATOM 722 O O . LEU A 1 89 ? 7.704 -20.602 4.683 1.00 43.81 89 LEU A O 1
ATOM 726 N N . LEU A 1 90 ? 6.528 -20.576 6.600 1.00 35.38 90 LEU A N 1
ATOM 727 C CA . LEU A 1 90 ? 7.472 -21.329 7.441 1.00 35.38 90 LEU A CA 1
ATOM 728 C C . LEU A 1 90 ? 6.997 -22.764 7.760 1.00 35.38 90 LEU A C 1
ATOM 730 O O . LEU A 1 90 ? 7.573 -23.403 8.642 1.00 35.38 90 LEU A O 1
ATOM 734 N N . TRP A 1 91 ? 5.976 -23.264 7.056 1.00 31.59 91 TRP A N 1
ATOM 735 C CA . TRP A 1 91 ? 5.574 -24.679 7.052 1.00 31.59 91 TRP A CA 1
ATOM 736 C C . TRP A 1 91 ? 5.947 -25.344 5.732 1.00 31.59 91 TRP A C 1
ATOM 738 O O . TRP A 1 91 ? 5.698 -24.723 4.674 1.00 31.59 91 TRP A O 1
#

Radius of gyration: 17.55 Å; chains: 1; bounding box: 36×36×40 Å